Protein AF-A0A9X8VDT2-F1 (afdb_monomer_lite)

Sequence (82 aa):
HGVHINDEAVRVAVTLSRRYLTGRQLPDKAVDLLDTAAARVRMSLDTVPEALTRLAAQENALVLEEEALLEDQAVGQTVKTA

Secondary structure (DSSP, 8-state):
------HHHHHHHHHHHHHH-TTS-TTHHHHHHHHHHHHHHHHHHTS--HHHHHHHHHHHHHHHHHHHHHHHHHHHHHHH--

pLDDT: mean 91.42, std 11.23, range [47.41, 98.12]

Organism: Serratia marcescens (NCBI:txid615)

InterPro domains:
  IPR027417 P-loop containing nucleoside triphosphate hydrolase [G3DSA:3.40.50.300] (1-82)
  IPR027417 P-loop containing nucleoside triphosphate hydrolase [SSF52540] (1-72)
  IPR041546 ClpA/ClpB, AAA lid domain [PF17871] (1-75)
  IPR050130 ATP-dependent Clp protease/Chaperone ClpA/ClpB [PTHR11638] (1-61)

Foldseek 3Di:
DPDDDDPVLLVVLVVCCVVPVVVDDPPVSSVVSSVVVVVVVVVVVVDDPPVVVVVVVVVVVVVVVVVVVVVVVVVVVVVVVD

Structure (mmCIF, N/CA/C/O backbone):
data_AF-A0A9X8VDT2-F1
#
_entry.id   AF-A0A9X8VDT2-F1
#
loop_
_atom_site.group_PDB
_atom_site.id
_atom_site.type_symbol
_atom_site.label_atom_id
_atom_site.label_alt_id
_atom_site.label_comp_id
_atom_site.label_asym_id
_atom_site.label_entity_id
_atom_site.label_seq_id
_atom_site.pdbx_PDB_ins_code
_atom_site.Cartn_x
_atom_site.Cartn_y
_atom_site.Cartn_z
_atom_site.occupancy
_atom_site.B_iso_or_equiv
_atom_site.auth_seq_id
_atom_site.auth_comp_id
_atom_site.auth_asym_id
_atom_site.auth_atom_id
_atom_site.pdbx_PDB_model_num
ATOM 1 N N . HIS A 1 1 ? 9.639 -9.150 -2.897 1.00 71.19 1 HIS A N 1
ATOM 2 C CA . HIS A 1 1 ? 8.219 -8.743 -2.748 1.00 71.19 1 HIS A CA 1
ATOM 3 C C . HIS A 1 1 ? 7.233 -9.894 -2.623 1.00 71.19 1 HIS A C 1
ATOM 5 O O . HIS A 1 1 ? 6.296 -9.772 -1.847 1.00 71.19 1 HIS A O 1
ATOM 11 N N . GLY A 1 2 ? 7.395 -11.016 -3.339 1.00 85.81 2 GLY A N 1
ATOM 12 C CA . GLY A 1 2 ? 6.505 -12.187 -3.201 1.00 85.81 2 GLY A CA 1
ATOM 13 C C . GLY A 1 2 ? 5.042 -11.924 -3.589 1.00 85.81 2 GLY A C 1
ATOM 14 O O . GLY A 1 2 ? 4.156 -12.659 -3.174 1.00 85.81 2 GLY A O 1
ATOM 15 N N . VAL A 1 3 ? 4.786 -10.832 -4.305 1.00 93.44 3 VAL A N 1
ATOM 16 C CA . VAL A 1 3 ? 3.472 -10.470 -4.836 1.00 93.44 3 VAL A CA 1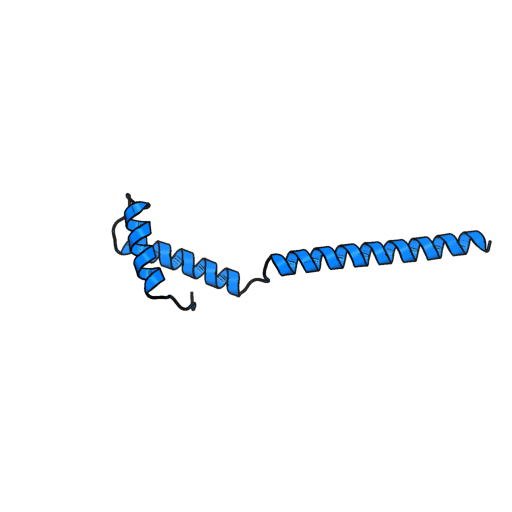
ATOM 17 C C . VAL A 1 3 ? 3.406 -10.902 -6.293 1.00 93.44 3 VAL A C 1
ATOM 19 O O . VAL A 1 3 ? 4.428 -10.919 -6.983 1.00 93.44 3 VAL A O 1
ATOM 22 N N . HIS A 1 4 ? 2.214 -11.250 -6.765 1.00 94.31 4 HIS A N 1
ATOM 23 C CA . HIS A 1 4 ? 2.006 -11.552 -8.175 1.00 94.31 4 HIS A CA 1
ATOM 24 C C . HIS A 1 4 ? 2.041 -10.260 -8.995 1.00 94.31 4 HIS A C 1
ATOM 26 O O . HIS A 1 4 ? 1.383 -9.279 -8.651 1.00 94.31 4 HIS A O 1
ATOM 32 N N . ILE A 1 5 ? 2.828 -10.263 -10.071 1.00 94.81 5 ILE A N 1
ATOM 33 C CA . ILE A 1 5 ? 2.964 -9.128 -10.984 1.00 94.81 5 ILE A CA 1
ATOM 34 C C . ILE A 1 5 ? 2.277 -9.483 -12.297 1.00 94.81 5 ILE A C 1
ATOM 36 O O . ILE A 1 5 ? 2.654 -10.446 -12.963 1.00 94.81 5 ILE A O 1
ATOM 40 N N . ASN A 1 6 ? 1.288 -8.679 -12.678 1.00 95.31 6 ASN A N 1
ATOM 41 C CA . ASN A 1 6 ? 0.587 -8.841 -13.944 1.00 95.31 6 ASN A CA 1
ATOM 42 C C . ASN A 1 6 ? 1.452 -8.336 -15.106 1.00 95.31 6 ASN A C 1
ATOM 44 O O . ASN A 1 6 ? 2.165 -7.341 -14.981 1.00 95.31 6 ASN A O 1
ATOM 48 N N . ASP A 1 7 ? 1.310 -8.956 -16.273 1.00 96.25 7 ASP A N 1
ATOM 49 C CA . ASP A 1 7 ? 2.014 -8.548 -17.496 1.00 96.25 7 ASP A CA 1
ATOM 50 C C . ASP A 1 7 ? 1.689 -7.093 -17.908 1.00 96.25 7 ASP A C 1
ATOM 52 O O . ASP A 1 7 ? 2.537 -6.330 -18.373 1.00 96.25 7 ASP A O 1
ATOM 56 N N . GLU A 1 8 ? 0.461 -6.646 -17.631 1.00 97.12 8 GLU A N 1
ATOM 57 C CA . GLU A 1 8 ? 0.069 -5.245 -17.793 1.00 97.12 8 GLU A CA 1
ATOM 58 C C . GLU A 1 8 ? 0.861 -4.295 -16.883 1.00 97.12 8 GLU A C 1
ATOM 60 O O . GLU A 1 8 ? 1.260 -3.219 -17.331 1.00 97.12 8 GLU A O 1
ATOM 65 N N . ALA A 1 9 ? 1.160 -4.696 -15.643 1.00 96.44 9 ALA A N 1
ATOM 66 C CA . ALA A 1 9 ? 1.929 -3.872 -14.714 1.00 96.44 9 ALA A CA 1
ATOM 67 C C . ALA A 1 9 ? 3.349 -3.618 -15.240 1.00 96.44 9 ALA A C 1
ATOM 69 O O . ALA A 1 9 ? 3.859 -2.505 -15.117 1.00 96.44 9 ALA A O 1
ATOM 70 N N . VAL A 1 10 ? 3.954 -4.605 -15.909 1.00 96.38 10 VAL A N 1
ATOM 71 C CA . VAL A 1 10 ? 5.260 -4.455 -16.567 1.00 96.38 10 VAL A CA 1
ATOM 72 C C . VAL A 1 10 ? 5.181 -3.433 -17.708 1.00 96.38 10 VAL A C 1
ATOM 74 O O . VAL A 1 10 ? 5.988 -2.502 -17.765 1.00 96.38 10 VAL A O 1
ATOM 77 N N . ARG A 1 11 ? 4.175 -3.537 -18.590 1.00 97.50 11 ARG A N 1
ATOM 78 C CA . ARG A 1 11 ? 3.970 -2.569 -19.689 1.00 97.50 11 ARG A CA 1
ATOM 79 C C . ARG A 1 11 ? 3.739 -1.145 -19.186 1.00 97.50 11 ARG A C 1
ATOM 81 O O . ARG A 1 11 ? 4.304 -0.189 -19.730 1.00 97.50 11 ARG A O 1
ATOM 88 N N . VAL A 1 12 ? 2.916 -0.993 -18.152 1.00 97.25 12 VAL A N 1
ATOM 89 C CA . VAL A 1 12 ? 2.627 0.305 -17.534 1.00 97.25 12 VAL A CA 1
ATOM 90 C C . VAL A 1 12 ? 3.885 0.871 -16.881 1.00 97.25 12 VAL A C 1
ATOM 92 O O . VAL A 1 12 ? 4.190 2.045 -17.090 1.00 97.25 12 VAL A O 1
ATOM 95 N N . ALA A 1 13 ? 4.673 0.049 -16.182 1.00 97.38 13 ALA A N 1
ATOM 96 C CA . ALA A 1 13 ? 5.920 0.486 -15.566 1.00 97.38 13 ALA A CA 1
ATOM 97 C C . ALA A 1 13 ? 6.917 1.032 -16.601 1.00 97.38 13 ALA A C 1
ATOM 99 O O . ALA A 1 13 ? 7.502 2.099 -16.399 1.00 97.38 13 ALA A O 1
ATOM 100 N N . VAL A 1 14 ? 7.059 0.370 -17.753 1.00 97.50 14 VAL A N 1
ATOM 101 C CA . VAL A 1 14 ? 7.881 0.865 -18.871 1.00 97.50 14 VAL A CA 1
ATOM 102 C C . VAL A 1 14 ? 7.328 2.180 -19.424 1.00 97.50 14 VAL A C 1
ATOM 104 O O . VAL A 1 14 ? 8.077 3.143 -19.592 1.00 97.50 14 VAL A O 1
ATOM 107 N N . THR A 1 15 ? 6.019 2.255 -19.667 1.00 97.50 15 THR A N 1
ATOM 108 C CA . THR A 1 15 ? 5.360 3.451 -20.218 1.00 97.50 15 THR A CA 1
ATOM 109 C C . THR A 1 15 ? 5.520 4.670 -19.307 1.00 97.50 15 THR A C 1
ATOM 111 O O . THR A 1 15 ? 5.950 5.738 -19.751 1.00 97.50 15 THR A O 1
ATOM 114 N N . LEU A 1 16 ? 5.207 4.515 -18.020 1.00 96.94 16 LEU A N 1
ATOM 115 C CA . LEU A 1 16 ? 5.238 5.598 -17.041 1.00 96.94 16 LEU A CA 1
ATOM 116 C C . LEU A 1 16 ? 6.668 6.019 -16.708 1.00 96.94 16 LEU A C 1
ATOM 118 O O . LEU A 1 16 ? 6.961 7.214 -16.706 1.00 96.94 16 LEU A O 1
ATOM 122 N N . SER A 1 17 ? 7.582 5.069 -16.496 1.00 97.31 17 SER A N 1
ATOM 123 C CA . SER A 1 17 ? 8.987 5.400 -16.235 1.00 97.31 17 SER A CA 1
ATOM 124 C C . SER A 1 17 ? 9.625 6.097 -17.442 1.00 97.31 17 SER A C 1
ATOM 126 O O . SER A 1 17 ? 10.369 7.068 -17.284 1.00 97.31 17 SER A O 1
ATOM 128 N N . ARG A 1 18 ? 9.293 5.690 -18.676 1.00 96.94 18 ARG A N 1
ATOM 129 C CA . ARG A 1 18 ? 9.723 6.398 -19.889 1.00 96.94 18 ARG A CA 1
ATOM 130 C C . ARG A 1 18 ? 9.244 7.848 -19.905 1.00 96.94 18 ARG A C 1
ATOM 132 O O . ARG A 1 18 ? 10.052 8.722 -20.205 1.00 96.94 18 ARG A O 1
ATOM 139 N N . ARG A 1 19 ? 7.971 8.084 -19.580 1.00 96.50 19 ARG A N 1
ATOM 140 C CA . ARG A 1 19 ? 7.335 9.406 -19.640 1.00 96.50 19 ARG A CA 1
ATOM 141 C C . ARG A 1 19 ? 7.778 10.351 -18.521 1.00 96.50 19 ARG A C 1
ATOM 143 O O . ARG A 1 19 ? 7.973 11.530 -18.790 1.00 96.50 19 ARG A O 1
ATOM 150 N N . TYR A 1 20 ? 7.916 9.851 -17.295 1.00 96.69 20 TYR A N 1
ATOM 151 C CA . TYR A 1 20 ? 8.054 10.695 -16.100 1.00 96.69 20 TYR A CA 1
ATOM 152 C C . TYR A 1 20 ? 9.430 10.624 -15.427 1.00 96.69 20 TYR A C 1
ATOM 154 O O . TYR A 1 20 ? 9.800 11.552 -14.718 1.00 96.69 20 TYR A O 1
ATOM 162 N N . LEU A 1 21 ? 10.221 9.574 -15.670 1.00 95.19 21 LEU A N 1
ATOM 163 C CA . LEU A 1 21 ? 11.581 9.436 -15.131 1.00 95.19 21 LEU A CA 1
ATOM 164 C C . LEU A 1 21 ? 12.608 9.686 -16.246 1.00 95.19 21 LEU A C 1
ATOM 166 O O . LEU A 1 21 ? 13.305 8.776 -16.701 1.00 95.19 21 LEU A O 1
ATOM 170 N N . THR A 1 22 ? 12.656 10.922 -16.744 1.00 92.81 22 THR A N 1
ATOM 171 C CA . THR A 1 22 ? 13.462 11.321 -17.915 1.00 92.81 22 THR A CA 1
ATOM 172 C C . THR A 1 22 ? 14.971 11.315 -17.658 1.00 92.81 22 THR A C 1
ATOM 174 O O . THR A 1 22 ? 15.734 11.076 -18.586 1.00 92.81 22 THR A O 1
ATOM 177 N N . GLY A 1 23 ? 15.407 11.494 -16.407 1.00 94.56 23 GLY A N 1
ATOM 178 C CA . GLY A 1 23 ? 16.822 11.452 -16.006 1.00 94.56 23 GLY A CA 1
ATOM 179 C C . GLY A 1 23 ? 17.413 10.047 -15.830 1.00 94.56 23 GLY A C 1
ATOM 180 O O . GLY A 1 23 ? 18.542 9.917 -15.369 1.00 94.56 23 GLY A O 1
ATOM 181 N N . ARG A 1 24 ? 16.657 8.988 -16.147 1.00 94.44 24 ARG A N 1
ATOM 182 C CA . ARG A 1 24 ? 17.074 7.587 -15.983 1.00 94.44 24 ARG A CA 1
ATOM 183 C C . ARG A 1 24 ? 16.803 6.784 -17.254 1.00 94.44 24 ARG A C 1
ATOM 185 O O . ARG A 1 24 ? 15.874 7.093 -18.010 1.00 94.44 24 ARG A O 1
ATOM 192 N N . GLN A 1 25 ? 17.582 5.725 -17.4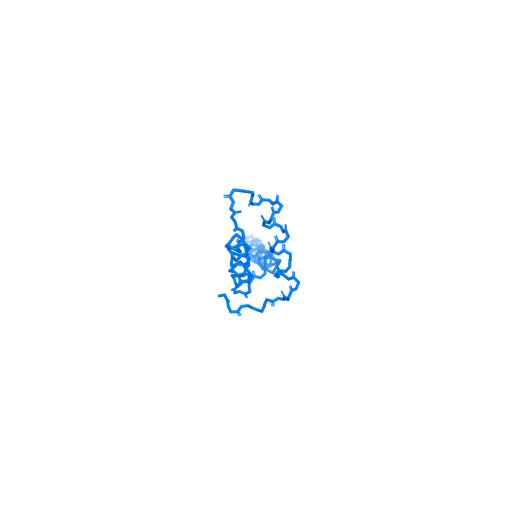61 1.00 95.38 25 GLN A N 1
ATOM 193 C CA . GLN A 1 25 ? 17.488 4.870 -18.646 1.00 95.38 25 GLN A CA 1
ATOM 194 C C . GLN A 1 25 ? 16.670 3.603 -18.392 1.00 95.38 25 GLN A C 1
ATOM 196 O O . GLN A 1 25 ? 16.615 3.088 -17.277 1.00 95.38 25 GLN A O 1
ATOM 201 N N . LEU A 1 26 ? 16.011 3.111 -19.445 1.00 93.81 26 LEU A N 1
ATOM 202 C CA . LEU A 1 26 ? 15.433 1.765 -19.450 1.00 93.81 26 LEU A CA 1
ATOM 203 C C . LEU A 1 26 ? 16.556 0.720 -19.600 1.00 93.81 26 LEU A C 1
ATOM 205 O O . LEU A 1 26 ? 17.545 1.011 -20.272 1.00 93.81 26 LEU A O 1
ATOM 209 N N . PRO A 1 27 ? 16.398 -0.494 -19.038 1.00 95.69 27 PRO A N 1
ATOM 210 C CA . PRO A 1 27 ? 15.229 -0.984 -18.295 1.00 95.69 27 PRO A CA 1
ATOM 211 C C . PRO A 1 27 ? 15.213 -0.600 -16.804 1.00 95.69 27 PRO A C 1
ATOM 213 O O . PRO A 1 27 ? 14.159 -0.696 -16.181 1.00 95.69 27 PRO A O 1
ATOM 216 N N . ASP A 1 28 ? 16.335 -0.125 -16.260 1.00 96.38 28 ASP A N 1
ATOM 217 C CA . ASP A 1 28 ? 16.570 0.120 -14.827 1.00 96.38 28 ASP A CA 1
ATOM 218 C C . ASP A 1 28 ? 15.432 0.895 -14.144 1.00 96.38 28 ASP A C 1
ATOM 220 O O . ASP A 1 28 ? 14.807 0.421 -13.200 1.00 96.38 28 ASP A O 1
ATOM 224 N N . LYS A 1 29 ? 15.032 2.034 -14.717 1.00 96.06 29 LYS A N 1
ATOM 225 C CA . LYS A 1 29 ? 13.950 2.854 -14.148 1.00 96.06 29 LYS A CA 1
ATOM 226 C C . LYS A 1 29 ? 12.574 2.186 -14.102 1.00 96.06 29 LYS A C 1
ATOM 228 O O . LYS A 1 29 ? 11.730 2.594 -13.308 1.00 96.06 29 LYS A O 1
ATOM 233 N N . ALA A 1 30 ? 12.308 1.237 -14.998 1.00 97.12 30 ALA A N 1
ATOM 234 C CA . ALA A 1 30 ? 11.045 0.508 -15.012 1.00 97.12 30 ALA A CA 1
ATOM 235 C C . ALA A 1 30 ? 11.063 -0.595 -13.954 1.00 97.12 30 ALA A C 1
ATOM 237 O O . ALA A 1 30 ? 10.059 -0.783 -13.271 1.00 97.12 30 ALA A O 1
ATOM 238 N N . VAL A 1 31 ? 12.208 -1.270 -13.800 1.00 96.56 31 VAL A N 1
ATOM 239 C CA . VAL A 1 31 ? 12.429 -2.272 -12.752 1.00 96.56 31 VAL A CA 1
ATOM 240 C C . VAL A 1 31 ? 12.297 -1.623 -11.379 1.00 96.56 31 VAL A C 1
ATOM 242 O O . VAL A 1 31 ? 11.487 -2.087 -10.591 1.00 96.56 31 VAL A O 1
ATOM 245 N N . ASP A 1 32 ? 12.964 -0.497 -11.133 1.00 95.88 32 ASP A N 1
ATOM 246 C CA . ASP A 1 32 ? 12.886 0.231 -9.859 1.00 95.88 32 ASP A CA 1
ATOM 247 C C . ASP A 1 32 ? 11.470 0.683 -9.497 1.00 95.88 32 ASP A C 1
ATOM 249 O O . ASP A 1 32 ? 11.028 0.576 -8.349 1.00 95.88 32 ASP A O 1
ATOM 253 N N . LEU A 1 33 ? 10.742 1.212 -10.484 1.00 95.56 33 LEU A N 1
ATOM 254 C CA . LEU A 1 33 ? 9.365 1.648 -10.288 1.00 95.56 33 LEU A CA 1
ATOM 255 C C . LEU A 1 33 ? 8.461 0.459 -9.945 1.00 95.56 33 LEU A C 1
ATOM 257 O O . LEU A 1 33 ? 7.626 0.559 -9.044 1.00 95.56 33 LEU A O 1
ATOM 261 N N . LEU A 1 34 ? 8.645 -0.664 -10.639 1.00 96.31 34 LEU A N 1
ATOM 262 C CA . LEU A 1 34 ? 7.909 -1.896 -10.384 1.00 96.31 34 LEU A CA 1
ATOM 263 C C . LEU A 1 34 ? 8.265 -2.492 -9.015 1.00 96.31 34 LEU A C 1
ATOM 265 O O . LEU A 1 34 ? 7.370 -2.926 -8.296 1.00 96.31 34 LEU A O 1
ATOM 269 N N . ASP A 1 35 ? 9.542 -2.461 -8.638 1.00 95.88 35 ASP A N 1
ATOM 270 C CA . ASP A 1 35 ? 10.059 -2.955 -7.362 1.00 95.88 35 ASP A CA 1
ATOM 271 C C . ASP A 1 35 ? 9.460 -2.170 -6.190 1.00 95.88 35 ASP A C 1
ATOM 273 O O . ASP A 1 35 ? 8.873 -2.741 -5.269 1.00 95.88 35 ASP A O 1
ATOM 277 N N . THR A 1 36 ? 9.469 -0.840 -6.300 1.00 95.56 36 THR A N 1
ATOM 278 C CA . THR A 1 36 ? 8.859 0.061 -5.314 1.00 95.56 36 THR A CA 1
ATOM 279 C C . THR A 1 36 ? 7.352 -0.175 -5.195 1.00 95.56 36 THR A C 1
ATOM 281 O O . THR A 1 36 ? 6.805 -0.221 -4.091 1.00 95.56 36 THR A O 1
ATOM 284 N N . ALA A 1 37 ? 6.653 -0.340 -6.322 1.00 96.12 37 ALA A N 1
ATOM 285 C CA . ALA A 1 37 ? 5.221 -0.623 -6.317 1.00 96.12 37 ALA A CA 1
ATOM 286 C C . ALA A 1 37 ? 4.914 -1.987 -5.676 1.00 96.12 37 ALA A C 1
ATOM 288 O O . ALA A 1 37 ? 4.011 -2.090 -4.848 1.00 96.12 37 ALA A O 1
ATOM 289 N N . ALA A 1 38 ? 5.692 -3.018 -6.002 1.00 96.44 38 ALA A N 1
ATOM 290 C CA . ALA A 1 38 ? 5.533 -4.360 -5.458 1.00 96.44 38 ALA A CA 1
ATOM 291 C C . ALA A 1 38 ? 5.821 -4.415 -3.948 1.00 96.44 38 ALA A C 1
ATOM 293 O O . ALA A 1 38 ? 5.095 -5.091 -3.215 1.00 96.44 38 ALA A O 1
ATOM 294 N N . ALA A 1 39 ? 6.820 -3.666 -3.471 1.00 95.94 39 ALA A N 1
ATOM 295 C CA . ALA A 1 39 ? 7.090 -3.497 -2.046 1.00 95.94 39 ALA A CA 1
ATOM 296 C C . ALA A 1 39 ? 5.892 -2.867 -1.322 1.00 95.94 39 ALA A C 1
ATOM 298 O O . ALA A 1 39 ? 5.443 -3.385 -0.300 1.00 95.94 39 ALA A O 1
ATOM 299 N N . ARG A 1 40 ? 5.312 -1.799 -1.889 1.00 94.94 40 ARG A N 1
ATOM 300 C CA . ARG A 1 40 ? 4.117 -1.149 -1.325 1.00 94.94 40 ARG A CA 1
ATOM 301 C C . ARG A 1 40 ? 2.921 -2.092 -1.267 1.00 94.94 40 ARG A C 1
ATOM 303 O O . ARG A 1 40 ? 2.249 -2.131 -0.246 1.00 94.94 40 ARG A O 1
ATOM 310 N N . VAL A 1 41 ? 2.680 -2.876 -2.319 1.00 94.75 41 VAL A N 1
ATOM 311 C CA . VAL A 1 41 ? 1.591 -3.866 -2.330 1.00 94.75 41 VAL A CA 1
ATOM 312 C C . VAL A 1 41 ? 1.805 -4.924 -1.251 1.00 94.75 41 VAL A C 1
ATOM 314 O O . VAL A 1 41 ? 0.866 -5.226 -0.523 1.00 94.75 41 VAL A O 1
ATOM 317 N N . ARG A 1 42 ? 3.028 -5.451 -1.095 1.00 94.44 42 ARG A N 1
ATOM 318 C CA . ARG A 1 42 ? 3.354 -6.390 -0.010 1.00 94.44 42 ARG A CA 1
ATOM 319 C C . ARG A 1 42 ? 3.023 -5.790 1.354 1.00 94.44 42 ARG A C 1
ATOM 321 O O . ARG A 1 42 ? 2.301 -6.415 2.117 1.00 94.44 42 ARG A O 1
ATOM 328 N N . MET A 1 43 ? 3.505 -4.578 1.623 1.00 92.56 43 MET A N 1
ATOM 329 C CA . MET A 1 43 ? 3.231 -3.899 2.890 1.00 92.56 43 MET A CA 1
ATOM 330 C C . MET A 1 43 ? 1.727 -3.733 3.118 1.00 92.56 43 MET A C 1
ATOM 332 O O . MET A 1 43 ? 1.251 -4.024 4.204 1.00 92.56 43 MET A O 1
ATOM 336 N N . SER A 1 44 ? 0.967 -3.336 2.092 1.00 90.56 44 SER A N 1
ATOM 337 C CA . SER A 1 44 ? -0.488 -3.195 2.199 1.00 90.56 44 SER A CA 1
ATOM 338 C C . SER A 1 44 ? -1.216 -4.517 2.461 1.00 90.56 44 SER A C 1
ATOM 340 O O . SER A 1 44 ? -2.227 -4.511 3.157 1.00 90.56 44 SER A O 1
ATOM 342 N N . LEU A 1 45 ? -0.721 -5.640 1.929 1.00 91.06 45 LEU A N 1
ATOM 343 C CA . LEU A 1 45 ? -1.286 -6.970 2.190 1.00 91.06 45 LEU A CA 1
ATOM 344 C C . LEU A 1 45 ? -1.067 -7.427 3.636 1.00 91.06 45 LEU A C 1
ATOM 346 O O . LEU A 1 45 ? -1.914 -8.131 4.177 1.00 91.06 45 LEU A O 1
ATOM 350 N N . ASP A 1 46 ? 0.041 -7.017 4.252 1.00 89.44 46 ASP A N 1
ATOM 351 C CA . ASP A 1 46 ? 0.382 -7.380 5.631 1.00 89.44 46 ASP A CA 1
ATOM 352 C C . ASP A 1 46 ? -0.259 -6.425 6.668 1.00 89.44 46 ASP A C 1
ATOM 354 O O . ASP A 1 46 ? -0.126 -6.630 7.875 1.00 89.44 46 ASP A O 1
ATOM 358 N N . THR A 1 47 ? -0.967 -5.378 6.225 1.00 90.69 47 THR A N 1
ATOM 359 C CA . THR A 1 47 ? -1.609 -4.376 7.097 1.00 90.69 47 THR A CA 1
ATOM 360 C C . THR A 1 47 ? -3.123 -4.530 7.164 1.00 90.69 47 THR A C 1
ATOM 362 O O . THR A 1 47 ? -3.774 -4.840 6.167 1.00 90.69 47 THR A O 1
ATOM 365 N N . VAL A 1 48 ? -3.708 -4.219 8.326 1.00 92.88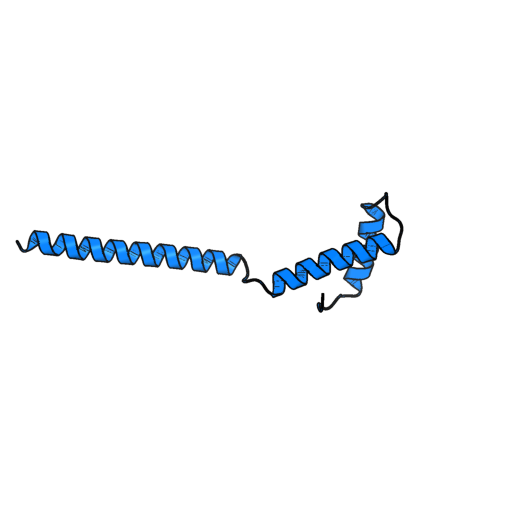 48 VAL A N 1
ATOM 366 C CA . VAL A 1 48 ? -5.165 -4.098 8.463 1.00 92.88 48 VAL A CA 1
ATOM 367 C C . VAL A 1 48 ? -5.662 -2.957 7.562 1.00 92.88 48 VAL A C 1
ATOM 369 O O . VAL A 1 48 ? -5.125 -1.848 7.646 1.00 92.88 48 VAL A O 1
ATOM 372 N N . PRO A 1 49 ? -6.684 -3.191 6.714 1.00 93.75 49 PRO A N 1
ATOM 373 C CA . PRO A 1 49 ? -7.270 -2.151 5.882 1.00 93.75 49 PRO A CA 1
ATOM 374 C C . PRO A 1 49 ? -7.684 -0.926 6.699 1.00 93.75 49 PRO A C 1
ATOM 376 O O . PRO A 1 49 ? -8.401 -1.046 7.689 1.00 93.75 49 PRO A O 1
ATOM 379 N N . GLU A 1 50 ? -7.308 0.264 6.232 1.00 92.31 50 GLU A N 1
ATOM 380 C CA . GLU A 1 50 ? -7.591 1.534 6.916 1.00 92.31 50 GLU A CA 1
ATOM 381 C C . GLU A 1 50 ? -9.081 1.714 7.241 1.00 92.31 50 GLU A C 1
ATOM 383 O O . GLU A 1 50 ? -9.440 2.184 8.319 1.00 92.31 50 GLU A O 1
ATOM 388 N N . ALA A 1 51 ? -9.963 1.278 6.335 1.00 94.56 51 ALA A N 1
ATOM 389 C CA . ALA A 1 51 ? -11.403 1.318 6.557 1.00 94.56 51 ALA A CA 1
ATOM 390 C C . ALA A 1 51 ? -11.830 0.506 7.792 1.00 94.56 51 ALA A C 1
ATOM 392 O O . ALA A 1 51 ? -12.682 0.972 8.544 1.00 94.56 51 ALA A O 1
ATOM 393 N N . LEU A 1 52 ? -11.220 -0.663 8.021 1.00 96.00 52 LEU A N 1
ATOM 394 C CA . LEU A 1 52 ? -11.480 -1.491 9.200 1.00 96.00 52 LEU A CA 1
ATOM 395 C C . LEU A 1 52 ? -10.874 -0.865 10.454 1.00 96.00 52 LEU A C 1
ATOM 397 O O . LEU A 1 52 ? -11.555 -0.777 11.469 1.00 96.00 52 LEU A O 1
ATOM 401 N N . THR A 1 53 ? -9.644 -0.354 10.372 1.00 95.75 53 THR A N 1
ATOM 402 C CA . THR A 1 53 ? -9.000 0.357 11.487 1.00 95.75 53 THR A CA 1
ATOM 403 C C . THR A 1 53 ? -9.846 1.539 11.962 1.00 95.75 53 THR A C 1
ATOM 405 O O . THR A 1 53 ? -10.020 1.742 13.161 1.00 95.75 53 THR A O 1
ATOM 408 N N . ARG A 1 54 ? -10.428 2.300 11.028 1.00 97.12 54 ARG A N 1
ATOM 409 C CA . ARG A 1 54 ? -11.320 3.419 11.344 1.00 97.12 54 ARG A CA 1
ATOM 410 C C . ARG A 1 54 ? -12.617 2.961 12.008 1.00 97.12 54 ARG A C 1
ATOM 412 O O . ARG A 1 54 ? -13.053 3.610 12.951 1.00 97.12 54 ARG A O 1
ATOM 419 N N . LEU A 1 55 ? -13.225 1.877 11.525 1.00 97.69 55 LEU A N 1
ATOM 420 C CA . LEU A 1 55 ? -14.437 1.324 12.135 1.00 97.69 55 LEU A CA 1
ATOM 421 C C . LEU A 1 55 ? -14.165 0.825 13.558 1.00 97.69 55 LEU A C 1
ATOM 423 O O . LEU A 1 55 ? -14.906 1.183 14.463 1.00 97.69 55 LEU A O 1
ATOM 427 N N . ALA A 1 56 ? -13.064 0.103 13.776 1.00 97.38 56 ALA A N 1
ATOM 428 C CA . ALA A 1 56 ? -12.668 -0.360 15.106 1.00 97.38 56 ALA A CA 1
ATOM 429 C C . ALA A 1 56 ? -12.401 0.807 16.074 1.00 97.38 56 ALA A C 1
ATOM 431 O O . ALA A 1 56 ? -12.769 0.754 17.243 1.00 97.38 56 ALA A O 1
ATOM 432 N N . ALA A 1 57 ? -11.796 1.898 15.593 1.00 97.56 57 ALA A N 1
ATOM 433 C CA . ALA A 1 57 ? -11.604 3.099 16.404 1.00 97.56 57 ALA A CA 1
ATOM 434 C C . ALA A 1 57 ? -12.937 3.768 16.788 1.00 97.56 57 ALA A C 1
ATOM 436 O O . ALA A 1 57 ? -13.074 4.249 17.909 1.00 97.56 57 ALA A O 1
ATOM 437 N N . GLN A 1 58 ? -13.913 3.790 15.873 1.00 98.06 58 GLN A N 1
ATOM 438 C CA . GLN A 1 58 ? -15.256 4.310 16.148 1.00 98.06 58 GLN A CA 1
ATOM 439 C C . GLN A 1 58 ? -16.009 3.430 17.149 1.00 98.06 58 GLN A C 1
ATOM 441 O O . GLN A 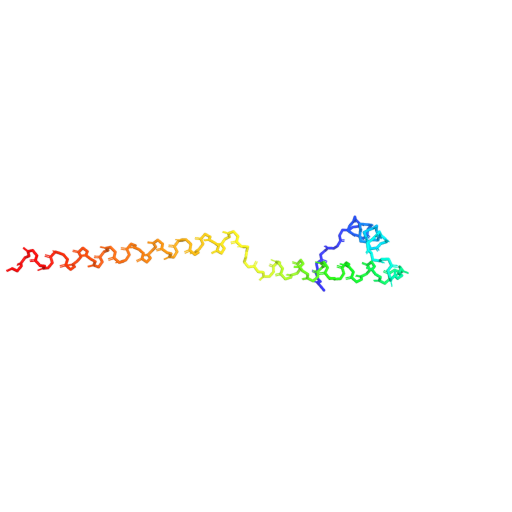1 58 ? -16.609 3.956 18.077 1.00 98.06 58 GLN A O 1
ATOM 446 N N . GLU A 1 59 ? -15.941 2.109 16.989 1.00 98.12 59 GLU A N 1
ATOM 447 C CA . GLU A 1 59 ? -16.542 1.148 17.917 1.00 98.12 59 GLU A CA 1
ATOM 448 C C . GLU A 1 59 ? -15.973 1.312 19.330 1.00 98.12 59 GLU A C 1
ATOM 450 O O . GLU A 1 59 ? -16.731 1.496 20.276 1.00 98.12 59 GLU A O 1
ATOM 455 N N . ASN A 1 60 ? -14.645 1.368 19.469 1.00 98.00 60 ASN A N 1
ATOM 456 C CA . ASN A 1 60 ? -13.999 1.580 20.766 1.00 98.00 60 ASN A CA 1
ATOM 457 C C . ASN A 1 60 ? -14.401 2.910 21.418 1.00 98.00 60 ASN A C 1
ATOM 459 O O . ASN A 1 60 ? -14.556 2.974 22.634 1.00 98.00 60 ASN A O 1
ATOM 463 N N . ALA A 1 61 ? -14.563 3.973 20.625 1.00 97.69 61 ALA A N 1
ATOM 464 C CA . ALA A 1 61 ? -15.013 5.261 21.144 1.00 97.69 61 ALA A CA 1
ATOM 465 C C . ALA A 1 61 ? -16.446 5.184 21.692 1.00 97.69 61 ALA A C 1
ATOM 467 O O . ALA A 1 61 ? -16.712 5.730 22.758 1.00 97.69 61 ALA A O 1
ATOM 468 N N . LEU A 1 62 ? -17.341 4.475 20.996 1.00 98.00 62 LEU A N 1
ATOM 469 C CA . LEU A 1 62 ? -18.725 4.280 21.432 1.00 98.00 62 LEU A CA 1
ATOM 470 C C . LEU A 1 62 ? -18.819 3.413 22.690 1.00 98.00 62 LEU A C 1
ATOM 472 O O . LEU A 1 62 ? -19.595 3.737 23.580 1.00 98.00 62 LEU A O 1
ATOM 476 N N . VAL A 1 63 ? -18.014 2.351 22.789 1.00 97.81 63 VAL A N 1
ATOM 477 C CA . VAL A 1 63 ? -17.956 1.506 23.995 1.00 97.81 63 VAL A CA 1
ATOM 478 C C . VAL A 1 63 ? -17.506 2.324 25.202 1.00 97.81 63 VAL A C 1
ATOM 480 O O . VAL A 1 63 ? -18.131 2.260 26.255 1.00 97.81 63 VAL A O 1
ATOM 483 N N . LEU A 1 64 ? -16.467 3.149 25.042 1.00 97.44 64 LEU A N 1
ATOM 484 C CA . LEU A 1 64 ? -15.996 4.019 26.118 1.00 97.44 64 LEU A CA 1
ATOM 485 C C . LEU A 1 64 ? -17.058 5.053 26.533 1.00 97.44 64 LEU A C 1
ATOM 487 O O . LEU A 1 64 ? -17.203 5.352 27.717 1.00 97.44 64 LEU A O 1
ATOM 491 N N . GLU A 1 65 ? -17.799 5.604 25.569 1.00 96.56 65 GLU A N 1
ATOM 492 C CA . GLU A 1 65 ? -18.913 6.519 25.841 1.00 96.56 65 GLU A CA 1
ATOM 493 C C . GLU A 1 65 ? -20.049 5.814 26.599 1.00 96.56 65 GLU A C 1
ATOM 495 O O . GLU A 1 65 ? -20.574 6.363 27.568 1.00 96.56 65 GLU A O 1
ATOM 500 N N . GLU A 1 66 ? -20.398 4.585 26.213 1.00 96.75 66 GLU A N 1
ATOM 501 C CA . GLU A 1 66 ? -21.402 3.772 26.903 1.00 96.75 66 GLU A CA 1
ATOM 502 C C . GLU A 1 66 ? -20.989 3.457 28.348 1.00 96.75 66 GLU A C 1
ATOM 504 O O . GLU A 1 66 ? -21.789 3.644 29.267 1.00 96.75 66 GLU A O 1
ATOM 509 N N . GLU A 1 67 ? -19.739 3.042 28.570 1.00 96.38 67 GLU A N 1
ATOM 510 C CA . GLU A 1 67 ? -19.200 2.772 29.908 1.00 96.38 67 GLU A CA 1
ATOM 511 C C . GLU A 1 67 ? -19.269 4.015 30.805 1.00 96.38 67 GLU A C 1
ATOM 513 O O . GLU A 1 67 ? -19.778 3.938 31.926 1.00 96.38 67 GLU A O 1
ATOM 518 N N . ALA A 1 68 ? -18.853 5.177 30.294 1.00 94.94 68 ALA A N 1
ATOM 519 C CA . ALA A 1 68 ? -18.922 6.436 31.033 1.00 94.94 68 ALA A CA 1
ATOM 520 C C . ALA A 1 68 ? -20.368 6.813 31.408 1.00 94.94 68 ALA A C 1
ATOM 522 O O . ALA A 1 68 ? -20.634 7.244 32.531 1.00 94.94 68 ALA A O 1
ATOM 523 N N . LEU A 1 69 ? -21.326 6.610 30.496 1.00 93.94 69 LEU A N 1
ATOM 524 C CA . LEU A 1 69 ? -22.743 6.864 30.767 1.00 93.94 69 LEU A CA 1
ATOM 525 C C . LEU A 1 69 ? -23.312 5.920 31.834 1.00 93.94 69 LEU A C 1
ATOM 527 O O . LEU A 1 69 ? -24.136 6.342 32.650 1.00 93.94 69 LEU A O 1
ATOM 531 N N . LEU A 1 70 ? -22.899 4.650 31.838 1.00 94.06 70 LEU A N 1
ATOM 532 C CA . LEU A 1 70 ? -23.317 3.678 32.850 1.00 94.06 70 LEU A CA 1
ATOM 533 C C . LEU A 1 70 ? -22.766 4.034 34.237 1.00 94.06 70 LEU A C 1
ATOM 535 O O . LEU A 1 70 ? -23.507 3.962 35.223 1.00 94.06 70 LEU A O 1
ATOM 539 N N . GLU A 1 71 ? -21.504 4.459 34.321 1.00 91.50 71 GLU A N 1
ATOM 540 C CA . GLU A 1 71 ? -20.900 4.941 35.568 1.00 91.50 71 GLU A CA 1
ATOM 541 C C . GLU 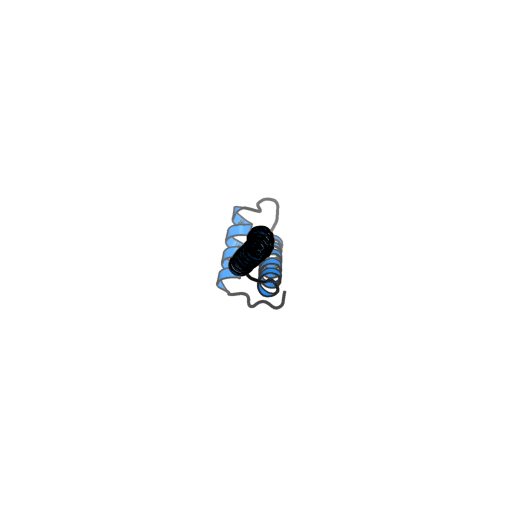A 1 71 ? -21.635 6.176 36.111 1.00 91.50 71 GLU A C 1
ATOM 543 O O . GLU A 1 71 ? -22.038 6.191 37.280 1.00 91.50 71 GLU A O 1
ATOM 548 N N . ASP A 1 72 ? -21.909 7.167 35.259 1.00 88.56 72 ASP A N 1
ATOM 549 C CA . ASP A 1 72 ? -22.662 8.370 35.633 1.00 88.56 72 ASP A CA 1
ATOM 550 C C . ASP A 1 72 ? -24.068 8.031 36.156 1.00 88.56 72 ASP A C 1
ATOM 552 O O . ASP A 1 72 ? -24.533 8.597 37.154 1.00 88.56 72 ASP A O 1
ATOM 556 N N . GLN A 1 73 ? -24.757 7.071 35.528 1.00 87.81 73 GLN A N 1
ATOM 557 C CA . GLN A 1 73 ? -26.064 6.602 35.997 1.00 87.81 73 GLN A CA 1
ATOM 558 C C . GLN A 1 73 ? -25.981 5.926 37.370 1.00 87.81 73 GLN A C 1
ATOM 560 O O . GLN A 1 73 ? -26.845 6.168 38.220 1.00 87.81 73 GLN A O 1
ATOM 565 N N . ALA A 1 74 ? -24.955 5.108 37.614 1.00 84.19 74 ALA A N 1
ATOM 566 C CA . ALA A 1 74 ? -24.754 4.448 38.901 1.00 84.19 74 ALA A CA 1
ATOM 567 C C . ALA A 1 74 ? -24.479 5.464 40.029 1.00 84.19 74 ALA A C 1
ATOM 569 O O . ALA A 1 74 ? -25.057 5.370 41.119 1.00 84.19 74 ALA A O 1
ATOM 570 N N . VAL A 1 75 ? -23.667 6.491 39.761 1.00 80.19 75 VAL A N 1
ATOM 571 C CA . VAL A 1 75 ? -23.405 7.585 40.712 1.00 80.19 75 VAL A CA 1
ATOM 572 C C . VAL A 1 75 ? -24.668 8.426 40.945 1.00 80.19 75 VAL A C 1
ATOM 574 O O . VAL A 1 75 ? -25.020 8.729 42.084 1.00 80.19 75 VAL A O 1
ATOM 577 N N . GLY A 1 76 ? -25.431 8.745 39.898 1.00 70.00 76 GLY A N 1
ATOM 578 C CA . GLY A 1 76 ? -26.683 9.498 40.025 1.00 70.00 76 GLY A CA 1
ATOM 579 C C . GLY A 1 76 ? -27.783 8.774 40.818 1.00 70.00 76 GLY A C 1
ATOM 580 O O . GLY A 1 76 ? -28.611 9.423 41.464 1.00 70.00 76 GLY A O 1
ATOM 581 N N . GLN A 1 77 ? -27.806 7.437 40.802 1.00 63.31 77 GLN A N 1
ATOM 582 C CA . GLN A 1 77 ? -28.763 6.636 41.576 1.00 63.31 77 GLN A CA 1
ATOM 583 C C . GLN A 1 77 ? -28.420 6.566 43.067 1.00 63.31 77 GLN A C 1
ATOM 585 O O . GLN A 1 77 ? -29.336 6.590 43.887 1.00 63.31 77 GLN A O 1
ATOM 590 N N . THR A 1 78 ? -27.136 6.529 43.429 1.00 59.72 78 THR A N 1
ATOM 591 C CA . THR A 1 78 ? -26.700 6.491 44.839 1.00 59.72 78 THR A CA 1
ATOM 592 C C . THR A 1 78 ? -26.967 7.802 45.584 1.00 59.72 78 THR A C 1
ATOM 594 O O . THR A 1 78 ? -27.241 7.775 46.779 1.00 59.72 78 THR A O 1
ATOM 597 N N . VAL A 1 79 ? -26.984 8.944 44.889 1.00 59.16 79 VAL A N 1
ATOM 598 C CA . VAL A 1 79 ? -27.329 10.254 45.480 1.00 59.16 79 VAL A CA 1
ATOM 599 C C . VAL A 1 79 ? -28.839 10.422 45.712 1.00 59.16 79 VAL A C 1
ATOM 601 O O . VAL A 1 79 ? -29.241 11.187 46.580 1.00 59.16 79 VAL A O 1
ATOM 604 N N . LYS A 1 80 ? -29.701 9.718 44.964 1.00 52.75 80 LYS A N 1
ATOM 605 C CA . LYS A 1 80 ? -31.169 9.809 45.124 1.00 52.75 80 LYS A CA 1
ATOM 606 C C . LYS A 1 80 ? -31.732 8.948 46.257 1.00 52.75 80 LYS A C 1
ATOM 608 O O . LYS A 1 80 ? -32.886 9.139 46.633 1.00 52.75 80 LYS A O 1
ATOM 613 N N . THR A 1 81 ? -30.967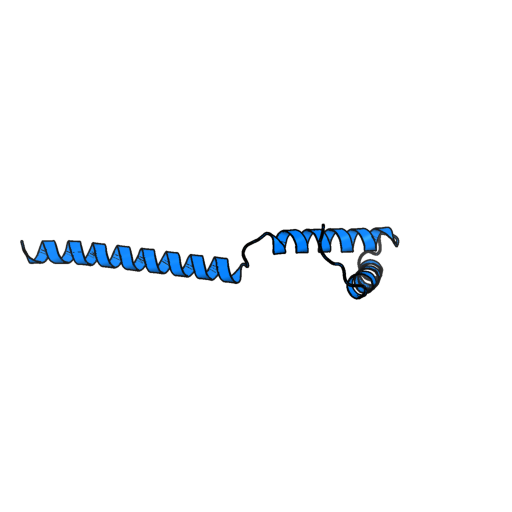 7.976 46.745 1.00 52.47 81 THR A N 1
ATOM 614 C CA . THR A 1 81 ? -31.365 7.051 47.818 1.00 52.47 81 THR A CA 1
ATOM 615 C C . THR A 1 81 ? -30.766 7.392 49.186 1.00 52.47 81 THR A C 1
ATOM 617 O O . THR A 1 81 ? -31.091 6.701 50.152 1.00 52.47 81 THR A O 1
ATOM 620 N N . ALA A 1 82 ? -29.947 8.445 49.280 1.00 47.41 82 ALA A N 1
ATOM 621 C CA . ALA A 1 82 ? -29.427 9.017 50.526 1.00 47.41 82 ALA A CA 1
ATOM 622 C C . ALA A 1 82 ? -30.243 10.246 50.957 1.00 47.41 82 ALA A C 1
ATOM 624 O O . ALA A 1 82 ? -30.408 10.429 52.185 1.00 47.41 82 ALA A O 1
#

Radius of gyration: 26.23 Å; chains: 1; bounding box: 49×24×71 Å